Protein AF-A0A940CGG5-F1 (afdb_monomer)

Nearest PDB structures (foldseek):
  2nqm-assembly1_A  TM=8.173E-01  e=2.986E-01  Escherichia coli
  2nqv-assembly1_B  TM=8.235E-01  e=3.176E-01  Escherichia coli
  2nqu-assembly1_A  TM=8.217E-01  e=3.594E-01  Escherichia coli
  2nqm-assembly1_B  TM=8.007E-01  e=3.823E-01  Escherichia coli
  2nqq-assembly1_B  TM=8.278E-01  e=4.896E-01  Escherichia coli

Mean predicted aligned error: 7.45 Å

Structure (mmCIF, N/CA/C/O backbone):
data_AF-A0A940CGG5-F1
#
_entry.id   AF-A0A940CGG5-F1
#
loop_
_atom_site.group_PDB
_atom_site.id
_atom_site.type_symbol
_atom_site.label_atom_id
_atom_site.label_alt_id
_atom_site.label_comp_id
_atom_site.label_asym_id
_atom_site.label_entity_id
_atom_site.label_seq_id
_atom_site.pdbx_PDB_ins_code
_atom_site.Cartn_x
_atom_site.Cartn_y
_atom_site.Cartn_z
_atom_site.occupancy
_atom_site.B_iso_or_equiv
_atom_site.auth_seq_id
_atom_site.auth_comp_id
_atom_site.auth_asym_id
_atom_site.auth_atom_id
_atom_site.pdbx_PDB_model_num
ATOM 1 N N . LYS A 1 1 ? -8.448 6.678 20.853 1.00 46.69 1 LYS A N 1
ATOM 2 C CA . LYS A 1 1 ? -9.575 6.494 19.903 1.00 46.69 1 LYS A CA 1
ATOM 3 C C . LYS A 1 1 ? -9.228 7.238 18.618 1.00 46.69 1 LYS A C 1
ATOM 5 O O . LYS A 1 1 ? -9.082 8.452 18.690 1.00 46.69 1 LYS A O 1
ATOM 10 N N . LYS A 1 2 ? -9.010 6.545 17.490 1.00 45.41 2 LYS A N 1
ATOM 11 C CA . LYS A 1 2 ? -8.920 7.211 16.176 1.00 45.41 2 LYS A CA 1
ATOM 12 C C . LYS A 1 2 ? -10.274 7.884 15.900 1.00 45.41 2 LYS A C 1
ATOM 14 O O . LYS A 1 2 ? -11.300 7.311 16.257 1.00 45.41 2 LYS A O 1
ATOM 19 N N . LYS A 1 3 ? -10.278 9.103 15.353 1.00 47.88 3 LYS A N 1
ATOM 20 C CA . LYS A 1 3 ? -11.504 9.801 14.932 1.00 47.88 3 LYS A CA 1
ATOM 21 C C . LYS A 1 3 ? -12.017 9.102 13.666 1.00 47.88 3 LYS A C 1
ATOM 23 O O . LYS A 1 3 ? -11.469 9.328 12.596 1.00 47.88 3 LYS A O 1
ATOM 28 N N . THR A 1 4 ? -13.004 8.227 13.823 1.00 56.81 4 THR A N 1
ATOM 29 C CA . THR A 1 4 ? -13.655 7.378 12.803 1.00 56.81 4 THR A CA 1
ATOM 30 C C . THR A 1 4 ? -14.555 8.176 11.851 1.00 56.81 4 THR A C 1
ATOM 32 O O . THR A 1 4 ? -15.699 7.808 11.647 1.00 56.81 4 THR A O 1
ATOM 35 N N . ASN A 1 5 ? -14.075 9.314 11.345 1.00 65.56 5 ASN A N 1
ATOM 36 C CA . ASN A 1 5 ? -14.854 10.221 10.486 1.00 65.56 5 ASN A CA 1
ATOM 37 C C . ASN A 1 5 ? -14.152 10.498 9.151 1.00 65.56 5 ASN A C 1
ATOM 39 O O . ASN A 1 5 ? -14.386 11.525 8.512 1.00 65.56 5 ASN A O 1
ATOM 43 N N . ARG A 1 6 ? -13.170 9.665 8.797 1.00 75.44 6 ARG A N 1
ATOM 44 C CA . ARG A 1 6 ? -12.398 9.814 7.567 1.00 75.44 6 ARG A CA 1
ATOM 45 C C . ARG A 1 6 ? -12.146 8.446 6.974 1.00 75.44 6 ARG A C 1
ATOM 47 O O . ARG A 1 6 ? -11.559 7.593 7.632 1.00 75.44 6 ARG A O 1
ATOM 54 N N . LEU A 1 7 ? -12.573 8.301 5.732 1.00 84.06 7 LEU A N 1
ATOM 55 C CA . LEU A 1 7 ? -12.116 7.256 4.842 1.00 84.06 7 LEU A CA 1
ATOM 56 C C . LEU A 1 7 ? -10.644 7.539 4.516 1.00 84.06 7 LEU A C 1
ATOM 58 O O . LEU A 1 7 ? -10.281 8.661 4.143 1.00 84.06 7 LEU A O 1
ATOM 62 N N . GLU A 1 8 ? -9.787 6.550 4.750 1.00 85.19 8 GLU A N 1
ATOM 63 C CA . GLU A 1 8 ? -8.346 6.663 4.525 1.00 85.19 8 GLU A CA 1
ATOM 64 C C . GLU A 1 8 ? -7.940 5.775 3.349 1.00 85.19 8 GLU A C 1
ATOM 66 O O . GLU A 1 8 ? -8.282 4.600 3.302 1.00 85.19 8 GLU A O 1
ATOM 71 N N . TRP A 1 9 ? -7.152 6.326 2.430 1.00 87.38 9 TRP A N 1
ATOM 72 C CA . TRP A 1 9 ? -6.523 5.564 1.355 1.00 87.38 9 TRP A CA 1
ATOM 73 C C . TRP A 1 9 ? -5.071 5.301 1.735 1.00 87.38 9 TRP A C 1
ATOM 75 O O . TRP A 1 9 ? -4.309 6.245 1.970 1.00 87.38 9 TRP A O 1
ATOM 85 N N . ILE A 1 10 ? -4.681 4.031 1.830 1.00 86.75 10 ILE A N 1
ATOM 86 C CA . ILE A 1 10 ? -3.327 3.641 2.239 1.00 86.75 10 ILE A CA 1
ATOM 87 C C . ILE A 1 10 ? -2.595 3.042 1.045 1.00 86.75 10 ILE A C 1
ATOM 89 O O . ILE A 1 10 ? -3.086 2.107 0.426 1.00 86.75 10 ILE A O 1
ATOM 93 N N . ARG A 1 11 ? -1.386 3.537 0.761 1.00 88.38 11 ARG A N 1
ATOM 94 C CA . ARG A 1 11 ? -0.519 2.980 -0.290 1.00 88.38 11 ARG A CA 1
ATOM 95 C C . ARG A 1 11 ? 0.054 1.642 0.148 1.00 88.38 11 ARG A C 1
ATOM 97 O O . ARG A 1 11 ? 0.582 1.534 1.267 1.00 88.38 11 ARG A O 1
ATOM 104 N N . VAL A 1 12 ? -0.004 0.656 -0.734 1.00 90.25 12 VAL A N 1
ATOM 105 C CA . VAL A 1 12 ? 0.463 -0.702 -0.471 1.00 90.25 12 VAL A CA 1
ATOM 106 C C . VAL A 1 12 ? 1.289 -1.242 -1.631 1.00 90.25 12 VAL A C 1
ATOM 108 O O . VAL A 1 12 ? 1.183 -0.776 -2.762 1.00 90.25 12 VAL A O 1
ATOM 111 N N . THR A 1 13 ? 2.120 -2.228 -1.327 1.00 88.75 13 THR A N 1
ATOM 112 C CA . THR A 1 13 ? 2.869 -3.003 -2.317 1.00 88.75 13 THR A CA 1
ATOM 113 C C . THR A 1 13 ? 2.396 -4.443 -2.308 1.00 88.75 13 THR A C 1
ATOM 115 O O . THR A 1 13 ? 2.128 -4.993 -1.235 1.00 88.75 13 THR A O 1
ATOM 118 N N . LEU A 1 14 ? 2.316 -5.056 -3.480 1.00 87.12 14 LEU A N 1
ATOM 119 C CA . LEU A 1 14 ? 1.968 -6.460 -3.629 1.00 87.12 14 LEU A CA 1
ATOM 120 C C . LEU A 1 14 ? 3.054 -7.341 -3.016 1.00 87.12 14 LEU A C 1
ATOM 122 O O . LEU A 1 14 ? 4.251 -7.146 -3.228 1.00 87.12 14 LEU A O 1
ATOM 126 N N . ASP A 1 15 ? 2.621 -8.327 -2.244 1.00 83.25 15 ASP A N 1
ATOM 127 C CA . ASP A 1 15 ? 3.480 -9.391 -1.764 1.00 83.25 15 ASP A CA 1
ATOM 128 C C . ASP A 1 15 ? 3.451 -10.540 -2.773 1.00 83.25 15 ASP A C 1
ATOM 130 O O . ASP A 1 15 ? 2.501 -11.318 -2.830 1.00 83.25 15 ASP A O 1
ATOM 134 N N . GLN A 1 16 ? 4.499 -10.637 -3.589 1.00 72.00 16 GLN A N 1
ATOM 135 C CA . GLN A 1 16 ? 4.639 -11.702 -4.587 1.00 72.00 16 GLN A CA 1
ATOM 136 C C . GLN A 1 16 ? 4.978 -13.069 -3.959 1.00 72.00 16 GLN A C 1
ATOM 138 O O . GLN A 1 16 ? 5.090 -14.062 -4.673 1.00 72.00 16 GLN A O 1
ATOM 143 N N . GLY A 1 17 ? 5.152 -13.142 -2.633 1.00 66.06 17 GLY A N 1
ATOM 144 C CA . GLY A 1 17 ? 5.529 -14.367 -1.930 1.00 66.06 17 GLY A CA 1
ATOM 145 C C . GLY A 1 17 ? 4.399 -15.381 -1.725 1.00 66.06 17 GLY A C 1
ATOM 146 O O . GLY A 1 17 ? 4.679 -16.498 -1.298 1.00 66.06 17 GLY A O 1
ATOM 147 N N . ASN A 1 18 ? 3.140 -15.024 -2.002 1.00 62.28 18 ASN A N 1
ATOM 148 C CA . ASN A 1 18 ? 1.985 -15.883 -1.736 1.00 62.28 18 ASN A CA 1
ATOM 149 C C . ASN A 1 18 ? 1.173 -16.112 -3.019 1.00 62.28 18 ASN A C 1
ATOM 151 O O . ASN A 1 18 ? 0.446 -15.232 -3.469 1.00 62.28 18 ASN A O 1
ATOM 155 N N . SER A 1 19 ? 1.322 -17.288 -3.633 1.00 60.19 19 SER A N 1
ATOM 156 C CA . SER A 1 19 ? 0.745 -17.579 -4.956 1.00 60.19 19 SER A CA 1
ATOM 157 C C . SER A 1 19 ? -0.771 -17.798 -4.949 1.00 60.19 19 SER A C 1
ATOM 159 O O . SER A 1 19 ? -1.399 -17.651 -5.991 1.00 60.19 19 SER A O 1
ATOM 161 N N . ASP A 1 20 ? -1.366 -18.116 -3.797 1.00 69.38 20 ASP A N 1
ATOM 162 C CA . ASP A 1 20 ? -2.798 -18.429 -3.707 1.00 69.38 20 ASP A CA 1
ATOM 163 C C . ASP A 1 20 ? -3.684 -17.214 -3.392 1.00 69.38 20 ASP A C 1
ATOM 165 O O . ASP A 1 20 ? -4.896 -17.273 -3.587 1.00 69.38 20 ASP A O 1
ATOM 169 N N . ASN A 1 21 ? -3.122 -16.112 -2.878 1.00 75.56 21 ASN A N 1
ATOM 170 C CA . ASN A 1 21 ? -3.903 -14.943 -2.467 1.00 75.56 21 ASN A CA 1
ATOM 171 C C . ASN A 1 21 ? -3.143 -13.639 -2.706 1.00 75.56 21 ASN A C 1
ATOM 173 O O . ASN A 1 21 ? -1.981 -13.520 -2.320 1.00 75.56 21 ASN A O 1
ATOM 177 N N . VAL A 1 22 ? -3.843 -12.625 -3.224 1.00 80.81 22 VAL A N 1
ATOM 178 C CA . VAL A 1 22 ? -3.320 -11.256 -3.324 1.00 80.81 22 VAL A CA 1
ATOM 179 C C . VAL A 1 22 ? -3.115 -10.706 -1.915 1.00 80.81 22 VAL A C 1
ATOM 181 O O . VAL A 1 22 ? -4.055 -10.297 -1.233 1.00 80.81 22 VAL A O 1
ATOM 184 N N . CYS A 1 23 ? -1.867 -10.742 -1.462 1.00 84.38 23 CYS A N 1
ATOM 185 C CA . CYS A 1 23 ? -1.443 -10.181 -0.192 1.00 84.38 23 CYS A CA 1
ATOM 186 C C . CYS A 1 23 ? -0.782 -8.831 -0.455 1.00 84.38 23 CYS A C 1
ATOM 188 O O . CYS A 1 23 ? -0.023 -8.676 -1.408 1.00 84.38 23 CYS A O 1
ATOM 190 N N . VAL A 1 24 ? -1.067 -7.845 0.392 1.00 87.50 24 VAL A N 1
ATOM 191 C CA . VAL A 1 24 ? -0.502 -6.502 0.260 1.00 87.50 24 VAL A CA 1
ATOM 192 C C . VAL A 1 24 ? 0.169 -6.074 1.555 1.00 87.50 24 VAL A C 1
ATOM 194 O O . VAL A 1 24 ? -0.340 -6.296 2.656 1.00 87.50 24 VAL A O 1
ATOM 197 N N . ASN A 1 25 ? 1.322 -5.430 1.420 1.00 86.81 25 ASN A N 1
ATOM 198 C CA . ASN A 1 25 ? 2.081 -4.873 2.52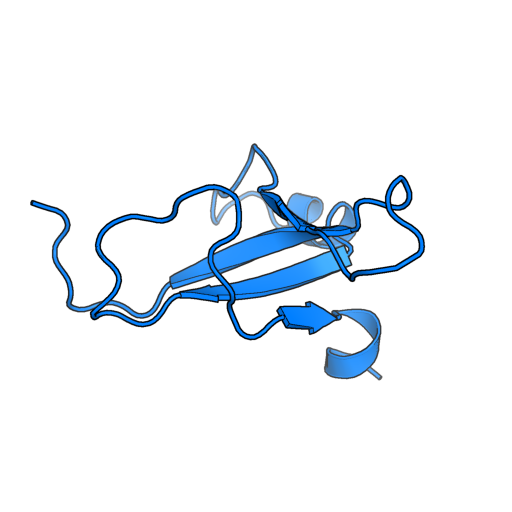5 1.00 86.81 25 ASN A CA 1
ATOM 199 C C . ASN A 1 25 ? 1.932 -3.353 2.545 1.00 86.81 25 ASN A C 1
ATOM 201 O O . ASN A 1 25 ? 2.077 -2.670 1.532 1.00 86.81 25 ASN A O 1
ATOM 205 N N . LYS A 1 26 ? 1.662 -2.798 3.728 1.00 85.81 26 LYS A N 1
ATOM 206 C CA . LYS A 1 26 ? 1.567 -1.348 3.909 1.00 85.81 26 LYS A CA 1
ATOM 207 C C . LYS A 1 26 ? 2.908 -0.681 3.608 1.00 85.81 26 LYS A C 1
ATOM 209 O O . LYS A 1 26 ? 3.914 -0.989 4.250 1.00 85.81 26 LYS A O 1
ATOM 214 N N . TYR A 1 27 ? 2.898 0.322 2.733 1.00 80.25 27 TYR A N 1
ATOM 215 C CA . TYR A 1 27 ? 4.095 1.106 2.455 1.00 80.25 27 TYR A CA 1
ATOM 216 C C . TYR A 1 27 ? 4.459 1.973 3.674 1.00 80.25 27 TYR A C 1
ATOM 218 O O . TYR A 1 27 ? 3.603 2.640 4.264 1.00 80.25 27 TYR A O 1
ATOM 226 N N . GLN A 1 28 ? 5.726 1.969 4.098 1.00 69.88 28 GLN A N 1
ATOM 227 C CA . GLN A 1 28 ? 6.123 2.593 5.372 1.00 69.88 28 GLN A CA 1
ATOM 228 C C . GLN A 1 28 ? 5.972 4.125 5.372 1.00 69.88 28 GLN A C 1
ATOM 230 O O . GLN A 1 28 ? 5.713 4.722 6.417 1.00 69.88 28 GLN A O 1
ATOM 235 N N . LYS A 1 29 ? 6.100 4.775 4.206 1.00 69.94 29 LYS A N 1
ATOM 236 C CA . LYS A 1 29 ? 6.097 6.242 4.074 1.00 69.94 29 LYS A CA 1
ATOM 237 C C . LYS A 1 29 ? 4.795 6.738 3.433 1.00 69.94 29 LYS A C 1
ATOM 239 O O . LYS A 1 29 ? 4.666 6.761 2.218 1.00 69.94 29 LYS A O 1
ATOM 244 N N . GLN A 1 30 ? 3.840 7.166 4.259 1.00 65.69 30 GLN A N 1
ATOM 245 C CA . GLN A 1 30 ? 2.501 7.629 3.835 1.00 65.69 30 GLN A CA 1
ATOM 246 C C . GLN A 1 30 ? 2.348 9.165 3.856 1.00 65.69 30 GLN A C 1
ATOM 248 O O . GLN A 1 30 ? 1.238 9.686 3.899 1.00 65.69 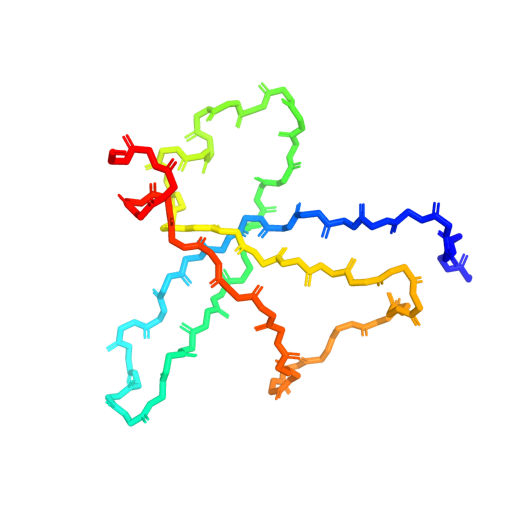30 GLN A O 1
ATOM 253 N N . GLY A 1 31 ? 3.453 9.917 3.889 1.00 68.00 31 GLY A N 1
ATOM 254 C CA . GLY A 1 31 ? 3.402 11.382 3.929 1.00 68.00 31 GLY A CA 1
ATOM 255 C C . GLY A 1 31 ? 2.775 11.967 2.658 1.00 68.00 31 GLY A C 1
ATOM 256 O O . GLY A 1 31 ? 3.125 11.566 1.545 1.00 68.00 31 GLY A O 1
ATOM 257 N N . SER A 1 32 ? 1.876 12.944 2.811 1.00 63.50 32 SER A N 1
ATOM 258 C CA . SER A 1 32 ? 1.214 13.627 1.687 1.00 63.50 32 SER A CA 1
ATOM 259 C C . SER A 1 32 ? 2.192 14.399 0.794 1.00 63.50 32 SER A C 1
ATOM 261 O O . SER A 1 32 ? 1.974 14.485 -0.407 1.00 63.50 32 SER A O 1
ATOM 263 N N . GLY A 1 33 ? 3.307 14.887 1.348 1.00 63.97 33 GLY A N 1
ATOM 264 C CA . GLY A 1 33 ? 4.369 15.574 0.599 1.00 63.97 33 GLY A CA 1
ATOM 265 C C . GLY A 1 33 ? 5.298 14.658 -0.205 1.00 63.97 33 GLY A C 1
ATOM 266 O O . GLY A 1 33 ? 6.239 15.141 -0.825 1.00 63.97 33 GLY A O 1
ATOM 267 N N . MET A 1 34 ? 5.079 13.340 -0.191 1.00 67.62 34 MET A N 1
ATOM 268 C CA . MET A 1 34 ? 5.968 12.363 -0.822 1.00 67.62 34 MET A CA 1
ATOM 269 C C . MET A 1 34 ? 5.271 11.703 -2.013 1.00 67.62 34 MET A C 1
ATOM 271 O O . MET A 1 34 ? 4.960 10.514 -1.984 1.00 67.62 34 MET A O 1
ATOM 275 N N . ILE A 1 35 ? 5.005 12.487 -3.0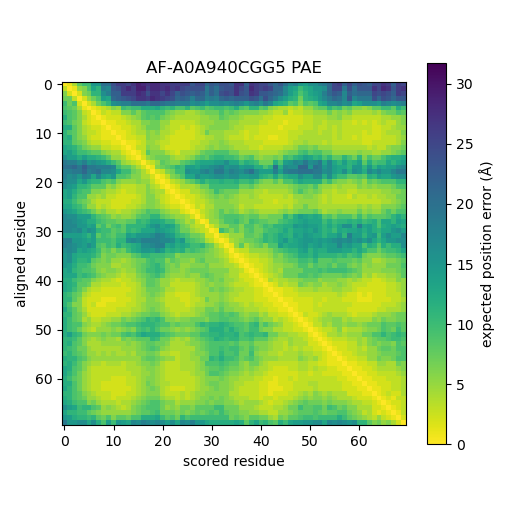61 1.00 69.12 35 ILE A N 1
ATOM 276 C CA . ILE A 1 35 ? 4.371 12.012 -4.306 1.00 69.12 35 ILE A CA 1
ATOM 277 C C . ILE A 1 35 ? 5.163 10.842 -4.906 1.00 69.12 35 ILE A C 1
ATOM 279 O O . ILE A 1 35 ? 4.570 9.887 -5.392 1.00 69.12 35 ILE A O 1
ATOM 283 N N . SER A 1 36 ? 6.492 10.847 -4.758 1.00 71.75 36 SER A N 1
ATOM 284 C CA . SER A 1 36 ? 7.364 9.748 -5.185 1.00 71.75 36 SER A CA 1
ATOM 285 C C . SER A 1 36 ? 6.973 8.388 -4.605 1.00 71.75 36 SER A C 1
ATOM 287 O O . SER A 1 36 ? 7.160 7.382 -5.273 1.00 71.75 36 SER A O 1
ATOM 289 N N . SER A 1 37 ? 6.379 8.329 -3.407 1.00 69.75 37 SER A N 1
ATOM 290 C CA . SER A 1 37 ? 5.935 7.057 -2.818 1.00 69.75 37 SER A CA 1
ATOM 291 C C . SER A 1 37 ? 4.812 6.370 -3.598 1.00 69.75 37 SER A C 1
ATOM 293 O O . SER A 1 37 ? 4.694 5.161 -3.473 1.00 69.75 37 SER A O 1
ATOM 295 N N . ILE A 1 38 ? 4.043 7.100 -4.420 1.00 78.06 38 ILE A N 1
ATOM 296 C CA . ILE A 1 38 ? 3.040 6.522 -5.330 1.00 78.06 38 ILE A CA 1
ATOM 297 C C . ILE A 1 38 ? 3.734 5.661 -6.389 1.00 78.06 38 ILE A C 1
ATOM 299 O O . ILE A 1 38 ? 3.307 4.541 -6.623 1.00 78.06 38 ILE A O 1
ATOM 303 N N . ALA A 1 39 ? 4.847 6.142 -6.953 1.00 76.56 39 ALA A N 1
ATOM 304 C CA . ALA A 1 39 ? 5.622 5.413 -7.959 1.00 76.56 39 ALA A CA 1
ATOM 305 C C . ALA A 1 39 ? 6.326 4.159 -7.404 1.00 76.56 39 ALA A C 1
ATOM 307 O O . ALA A 1 39 ? 6.749 3.304 -8.172 1.00 76.56 39 ALA A O 1
ATOM 308 N N . PHE A 1 40 ? 6.471 4.054 -6.079 1.00 79.12 40 PHE A N 1
ATOM 309 C CA . PHE A 1 40 ? 7.067 2.896 -5.401 1.00 79.12 40 PHE A CA 1
ATOM 310 C C . PHE A 1 40 ? 6.028 1.968 -4.759 1.00 79.12 40 PHE A C 1
ATOM 312 O O . PHE A 1 40 ? 6.403 1.059 -4.019 1.00 79.12 40 PHE A O 1
ATOM 319 N N . SER A 1 41 ? 4.741 2.225 -4.978 1.00 86.56 41 SER A N 1
ATOM 320 C CA . SER A 1 41 ? 3.643 1.383 -4.510 1.00 86.56 41 SER A CA 1
ATOM 321 C C . SER A 1 41 ? 2.861 0.853 -5.699 1.00 86.56 41 SER A C 1
ATOM 323 O O . SER A 1 41 ? 2.688 1.565 -6.681 1.00 86.56 41 SER A O 1
ATOM 325 N N . ASP A 1 42 ? 2.362 -0.370 -5.585 1.00 87.56 42 ASP A N 1
ATOM 326 C CA . ASP A 1 42 ? 1.614 -1.027 -6.661 1.00 87.56 42 ASP A CA 1
ATOM 327 C C . ASP A 1 42 ? 0.147 -0.566 -6.702 1.00 87.56 42 ASP A C 1
ATOM 329 O O . ASP A 1 42 ? -0.518 -0.621 -7.737 1.00 87.56 42 ASP A O 1
ATOM 333 N N . GLY A 1 43 ? -0.369 -0.079 -5.572 1.00 89.75 43 GLY A N 1
ATOM 334 C CA . GLY A 1 43 ? -1.733 0.415 -5.487 1.00 89.75 43 GLY A CA 1
ATOM 335 C C . GL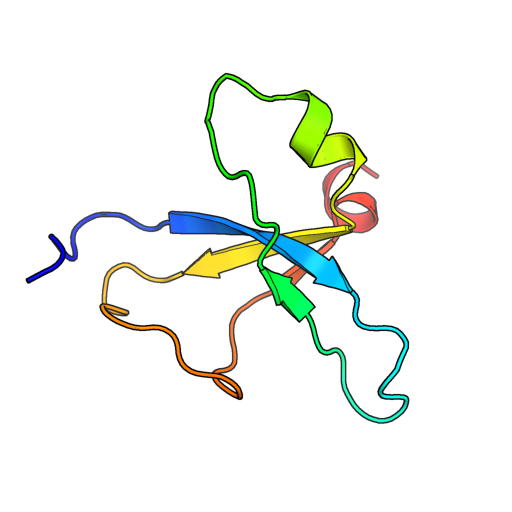Y A 1 43 ? -2.096 0.993 -4.126 1.00 89.75 43 GLY A C 1
ATOM 336 O O . GLY A 1 43 ? -1.242 1.298 -3.282 1.00 89.75 43 GLY A O 1
ATOM 337 N N . ILE A 1 44 ? -3.399 1.134 -3.908 1.00 90.75 44 ILE A N 1
ATOM 338 C CA . ILE A 1 44 ? -3.988 1.662 -2.677 1.00 90.75 44 ILE A CA 1
ATOM 339 C C . ILE A 1 44 ? -5.081 0.738 -2.161 1.00 90.75 44 ILE A C 1
ATOM 341 O O . ILE A 1 44 ? -5.808 0.126 -2.933 1.00 90.75 44 ILE A O 1
ATOM 345 N N . ILE A 1 45 ? -5.206 0.663 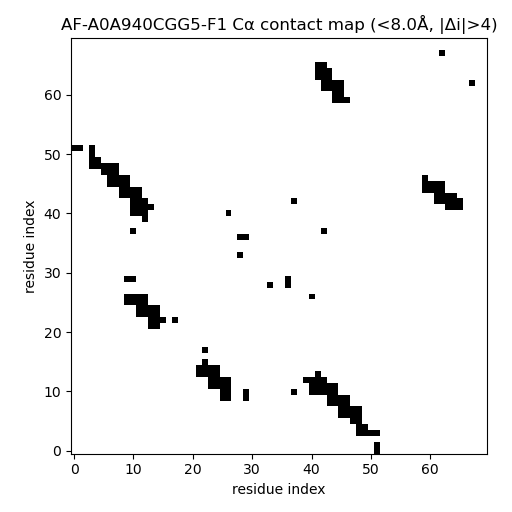-0.841 1.00 90.69 45 ILE A N 1
ATOM 346 C CA . ILE A 1 45 ? -6.363 0.058 -0.183 1.00 90.69 45 ILE A CA 1
ATOM 347 C C . ILE A 1 45 ? -7.266 1.146 0.380 1.00 90.69 45 ILE A C 1
ATOM 349 O O . ILE A 1 45 ? -6.777 2.142 0.932 1.00 90.69 45 ILE A O 1
ATOM 353 N N . GLU A 1 46 ? -8.570 0.934 0.261 1.00 90.00 46 GLU A N 1
ATOM 354 C CA . GLU A 1 46 ? -9.572 1.771 0.909 1.00 90.00 46 GLU A CA 1
ATOM 355 C C . GLU A 1 46 ? -9.820 1.266 2.332 1.00 90.00 46 GLU A C 1
ATOM 357 O O . GLU A 1 46 ? -10.124 0.095 2.557 1.00 90.00 46 GLU A O 1
ATOM 362 N N . ILE A 1 47 ? -9.676 2.160 3.311 1.00 87.94 47 ILE A N 1
ATOM 363 C CA . ILE A 1 47 ? -9.999 1.895 4.709 1.00 87.94 47 ILE A CA 1
ATOM 364 C C . ILE A 1 47 ? -11.259 2.682 5.066 1.00 87.94 47 ILE A C 1
ATOM 366 O O . ILE A 1 47 ? -11.195 3.910 5.225 1.00 87.94 47 ILE A O 1
ATOM 370 N N . PRO A 1 48 ? -12.392 1.983 5.230 1.00 85.12 48 PRO A N 1
ATOM 371 C CA . PRO A 1 48 ? -13.642 2.588 5.651 1.00 85.12 48 PRO A CA 1
ATOM 372 C C . PRO A 1 48 ? -13.521 3.300 7.003 1.00 85.12 48 PRO A C 1
ATOM 374 O O . PRO A 1 48 ? -12.778 2.884 7.894 1.00 85.12 48 PRO A O 1
ATOM 377 N N . GLU A 1 49 ? -14.297 4.364 7.202 1.00 82.56 49 GLU A N 1
ATOM 378 C CA . GLU A 1 49 ? -14.220 5.189 8.417 1.00 82.56 49 GLU A CA 1
ATOM 379 C C . GLU A 1 49 ? -14.601 4.441 9.710 1.00 82.56 49 GLU A C 1
ATOM 381 O O . GLU A 1 49 ? -14.131 4.790 10.797 1.00 82.56 49 GLU A O 1
ATOM 386 N N . ASN A 1 50 ? -15.409 3.380 9.597 1.00 80.50 50 ASN A N 1
ATOM 387 C CA . ASN A 1 50 ? -15.782 2.488 10.699 1.00 80.50 50 ASN A CA 1
ATOM 388 C C . ASN A 1 50 ? -14.625 1.568 11.140 1.00 80.50 50 ASN A C 1
ATOM 390 O O . ASN A 1 50 ? -14.697 0.959 12.212 1.00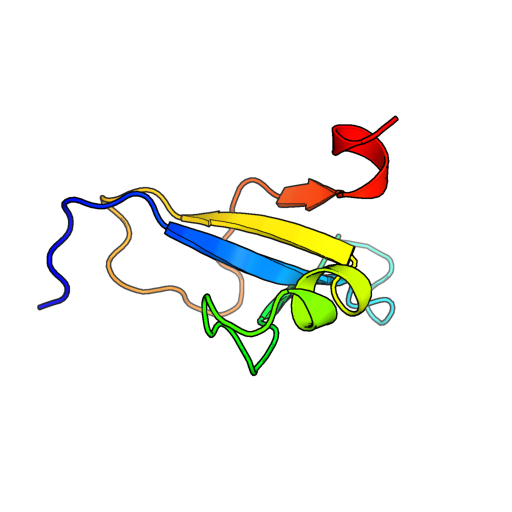 80.50 50 ASN A O 1
ATOM 394 N N . VAL A 1 51 ? -13.539 1.491 10.365 1.00 81.62 51 VAL A N 1
ATOM 395 C CA . VAL A 1 51 ? -12.367 0.666 10.667 1.00 81.62 51 VAL A CA 1
ATOM 396 C C . VAL A 1 51 ? -11.365 1.473 11.488 1.00 81.62 51 VAL A C 1
ATOM 398 O O . VAL A 1 51 ? -10.600 2.303 11.004 1.00 81.62 51 VAL A O 1
ATOM 401 N N . SER A 1 52 ? -11.350 1.214 12.796 1.00 76.00 52 SER A N 1
ATOM 402 C CA . SER A 1 52 ? -10.448 1.912 13.725 1.00 76.00 52 SER A CA 1
ATOM 403 C C . SER A 1 52 ? -9.058 1.275 13.848 1.00 76.00 52 SER A C 1
ATOM 405 O O . SER A 1 52 ? -8.112 1.937 14.293 1.00 76.00 52 SER A O 1
ATOM 407 N N . LYS A 1 53 ? -8.931 -0.003 13.479 1.00 79.75 53 LYS A N 1
ATOM 408 C CA . LYS A 1 53 ? -7.702 -0.798 13.531 1.00 79.75 53 LYS A CA 1
ATOM 409 C C . LYS A 1 53 ? -7.671 -1.756 12.349 1.00 79.75 53 LYS A C 1
ATOM 411 O O . LYS A 1 53 ? -8.709 -2.285 11.981 1.00 79.75 53 LYS A O 1
ATOM 416 N N . ILE A 1 54 ? -6.473 -1.971 11.823 1.00 83.19 54 ILE A N 1
ATOM 417 C CA . ILE A 1 54 ? -6.188 -2.924 10.754 1.00 83.19 54 ILE A CA 1
ATOM 418 C C . ILE A 1 54 ? -5.254 -3.977 11.338 1.00 83.19 54 ILE A C 1
ATOM 420 O O . ILE A 1 54 ? -4.221 -3.626 11.920 1.00 83.19 54 ILE A O 1
ATOM 424 N N . ASN A 1 55 ? -5.614 -5.243 11.187 1.00 84.12 55 ASN A N 1
ATOM 425 C CA . ASN A 1 55 ? -4.816 -6.396 11.569 1.00 84.12 55 ASN A CA 1
ATOM 426 C C . ASN A 1 55 ? -4.35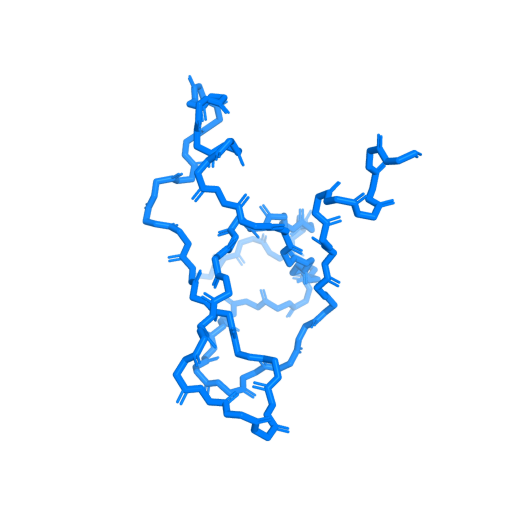0 -7.151 10.320 1.00 84.12 55 ASN A C 1
ATOM 428 O O . ASN A 1 55 ? -4.901 -7.013 9.229 1.00 84.12 55 ASN A O 1
ATOM 432 N N . LYS A 1 56 ? -3.304 -7.968 10.474 1.00 83.00 56 LYS A N 1
ATOM 433 C CA . LYS A 1 56 ? -2.860 -8.854 9.394 1.00 83.00 56 LYS A CA 1
ATOM 434 C C . LYS A 1 56 ? -3.960 -9.876 9.098 1.00 83.00 56 LYS A C 1
ATOM 436 O O . LYS A 1 56 ? -4.415 -10.546 10.020 1.00 83.00 56 LYS A O 1
ATOM 441 N N . GLY A 1 57 ? -4.338 -10.001 7.828 1.00 84.12 57 GLY A N 1
ATOM 442 C CA . GLY A 1 57 ? -5.408 -10.894 7.372 1.00 84.12 57 GLY A CA 1
ATOM 443 C C . GLY A 1 57 ? -6.774 -10.221 7.214 1.00 84.12 57 GLY A C 1
ATOM 444 O O . GLY A 1 57 ? -7.678 -10.845 6.661 1.00 84.12 57 GLY A O 1
ATOM 445 N N . ASP A 1 58 ? -6.922 -8.963 7.640 1.00 87.00 58 ASP A N 1
ATOM 446 C CA . ASP A 1 58 ? -8.117 -8.179 7.329 1.00 87.00 58 ASP A CA 1
ATOM 447 C C . ASP A 1 58 ? -8.198 -7.941 5.813 1.00 87.00 58 ASP A C 1
ATOM 449 O O . ASP A 1 58 ? -7.189 -7.676 5.152 1.00 87.00 58 ASP A O 1
ATOM 453 N N . LYS A 1 59 ? -9.410 -8.049 5.266 1.00 86.69 59 LYS A N 1
ATOM 454 C CA . LYS A 1 59 ? -9.677 -7.867 3.838 1.00 86.69 59 LYS A CA 1
ATOM 455 C C . LYS A 1 59 ? -10.216 -6.467 3.590 1.00 86.69 59 LYS A C 1
ATOM 457 O O . LYS A 1 59 ? -11.125 -6.025 4.289 1.00 86.69 59 LYS A O 1
ATOM 462 N N . PHE A 1 60 ? -9.668 -5.816 2.576 1.00 88.44 60 PHE A N 1
ATOM 463 C CA . PHE A 1 60 ? -10.069 -4.492 2.120 1.00 88.44 60 PHE A CA 1
ATOM 464 C C . PHE A 1 60 ? -10.107 -4.475 0.602 1.00 88.44 60 PHE A C 1
ATOM 466 O O . PHE A 1 60 ? -9.458 -5.304 -0.042 1.00 88.44 60 PHE A O 1
ATOM 473 N N . ASP A 1 61 ? -10.823 -3.500 0.057 1.00 89.12 61 ASP A N 1
ATOM 474 C CA . ASP A 1 61 ? -10.808 -3.242 -1.372 1.00 89.12 61 ASP A CA 1
ATOM 475 C C . ASP A 1 61 ? -9.438 -2.695 -1.766 1.00 89.12 61 ASP A C 1
ATOM 477 O O . ASP A 1 61 ? -8.942 -1.711 -1.203 1.00 89.12 61 ASP A O 1
ATOM 481 N N . PHE A 1 62 ? -8.807 -3.393 -2.703 1.00 88.88 62 PHE A N 1
ATOM 482 C CA . PHE A 1 62 ? -7.500 -3.064 -3.239 1.00 88.88 62 PHE A CA 1
ATOM 483 C C . PHE A 1 62 ? -7.655 -2.568 -4.671 1.00 88.88 62 PHE A C 1
ATOM 485 O O . PHE A 1 62 ? -8.269 -3.232 -5.501 1.00 88.88 62 PHE A O 1
ATOM 492 N N . TYR A 1 63 ? -7.061 -1.412 -4.942 1.00 89.44 63 TYR A N 1
ATOM 493 C CA . TYR A 1 63 ? -7.092 -0.750 -6.233 1.00 89.44 63 TYR A CA 1
ATOM 494 C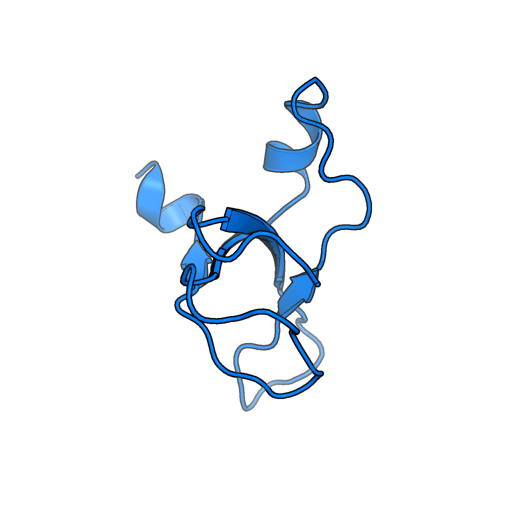 C . TYR A 1 63 ? -5.670 -0.652 -6.775 1.00 89.44 63 TYR A C 1
ATOM 496 O O . TYR A 1 63 ? -4.812 0.020 -6.187 1.00 89.44 63 TYR A O 1
ATOM 504 N N . LEU A 1 64 ? -5.426 -1.324 -7.897 1.0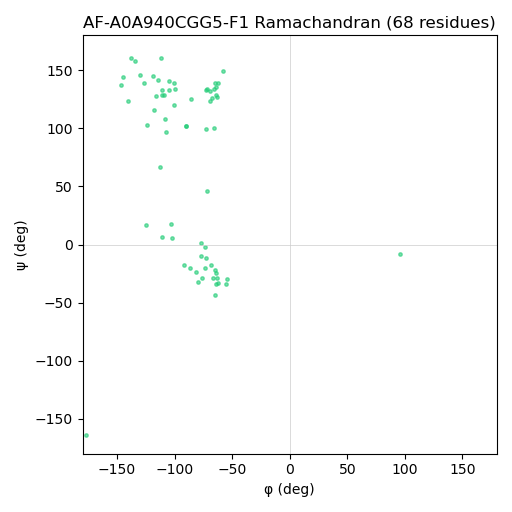0 88.75 64 LEU A N 1
ATOM 505 C CA . LEU A 1 64 ? -4.163 -1.262 -8.622 1.00 88.75 64 LEU A CA 1
ATOM 506 C C . LEU A 1 64 ? -4.033 0.090 -9.313 1.00 88.75 64 LEU A C 1
ATOM 508 O O . LEU A 1 64 ? -4.957 0.541 -9.989 1.00 88.75 64 LEU A O 1
ATOM 512 N N . PHE A 1 65 ? -2.871 0.730 -9.193 1.00 86.19 65 PHE A N 1
ATOM 513 C CA . PHE A 1 65 ? -2.641 1.971 -9.934 1.00 86.19 65 PHE A CA 1
ATOM 514 C C . PHE A 1 65 ? -2.653 1.754 -11.442 1.00 86.19 65 PHE A C 1
ATOM 516 O O . PHE A 1 65 ? -3.145 2.612 -12.167 1.00 86.19 65 PHE A O 1
ATOM 523 N N . ASP A 1 66 ? -2.181 0.598 -11.896 1.00 84.25 66 ASP A N 1
ATOM 524 C CA . ASP A 1 66 ? -2.199 0.237 -13.311 1.00 84.25 66 ASP A CA 1
ATOM 525 C C . ASP A 1 66 ? -3.632 0.155 -13.871 1.00 84.25 66 ASP A C 1
ATOM 527 O O . ASP A 1 66 ? -3.882 0.541 -15.005 1.00 84.25 66 ASP A O 1
ATOM 531 N N . GLU A 1 67 ? -4.613 -0.263 -13.064 1.00 83.62 67 GLU A N 1
ATOM 532 C CA . GLU A 1 67 ? -6.027 -0.260 -13.471 1.00 83.62 67 GLU A CA 1
ATOM 533 C C . GLU A 1 67 ? -6.673 1.127 -13.360 1.00 83.62 67 GLU A C 1
ATOM 535 O O . GLU A 1 67 ? -7.557 1.461 -14.144 1.00 83.62 67 GLU A O 1
ATOM 540 N N . LEU A 1 68 ? -6.246 1.945 -12.393 1.00 81.88 68 LEU A N 1
ATOM 541 C CA . LEU A 1 68 ? -6.821 3.271 -12.148 1.00 81.88 68 LEU A CA 1
ATOM 542 C C . LEU A 1 68 ? -6.384 4.339 -13.159 1.00 81.88 68 LEU A C 1
ATOM 544 O O . LEU A 1 68 ? -7.114 5.311 -13.358 1.00 81.88 68 LEU A O 1
ATOM 548 N N . PHE A 1 69 ? -5.185 4.207 -13.727 1.00 74.62 69 PHE A N 1
ATOM 549 C CA . PHE A 1 69 ? -4.590 5.202 -14.627 1.00 74.62 69 PHE A CA 1
ATOM 550 C C . PHE A 1 69 ? -4.489 4.740 -16.089 1.00 74.62 69 PHE A C 1
ATOM 552 O O . PHE A 1 69 ? -3.888 5.459 -16.891 1.00 74.62 69 PHE A O 1
ATOM 559 N N . ASN A 1 70 ? -5.054 3.576 -16.422 1.00 61.22 70 ASN A N 1
ATOM 560 C CA . ASN A 1 70 ? -5.210 3.111 -17.805 1.00 61.22 70 ASN A CA 1
ATOM 561 C C . ASN A 1 70 ? -6.307 3.874 -18.563 1.00 61.22 70 ASN A C 1
ATOM 563 O O . ASN A 1 70 ? -7.304 4.292 -17.930 1.00 61.22 70 ASN A O 1
#

Sequence (70 aa):
KKKTNRLEWIRVTLDQGNSDNVCVNKYQKQGSGMISSIAFSDGIIEIPENVSKINKGDKFDFYLFDELFN

Radius of gyration: 12.66 Å; Cα contacts (8 Å, |Δi|>4): 93; chains: 1; bounding box: 23×34×38 Å

Foldseek 3Di:
DPQLPDWDKFFWAFDPPDPPDGATDTDPDPDPVPPVVNVVGQWIWIDHSVDPDDDHPDDTDTDGPVVVVD

Solvent-accessible surface area (backbone atoms only — not comparable to full-atom values): 4527 Å² total; per-residue (Å²): 131,74,81,60,82,50,71,43,77,44,51,21,30,74,41,86,87,44,92,90,50,97,40,71,42,76,50,91,71,79,56,85,90,44,67,69,47,57,81,75,31,54,25,34,32,55,41,56,25,89,59,77,74,86,60,94,86,68,85,64,59,73,45,47,48,72,72,72,72,105

Secondary structure (DSSP, 8-state):
-------EEEEEEEETT-TTS-EEEE-S---TT-THHHHT-SEEEEE-TT-----TT----EEEHHHH--

pLDDT: mean 78.23, std 11.2, range [45.41, 90.75]